Protein AF-A0A2S4YW89-F1 (afdb_monomer)

Nearest PDB structures (foldseek):
  7d3u-assembly1_G  TM=4.443E-01  e=7.627E+00  Dietzia sp. DQ12-45-1b

Solvent-accessible surface area (backbone atoms only — not comparable to full-atom values): 6256 Å² total; per-residue (Å²): 121,67,68,62,35,44,53,51,16,52,52,34,39,51,51,16,52,49,30,42,54,46,27,53,56,68,38,56,62,54,77,40,83,51,82,28,70,51,37,62,67,58,25,51,52,27,35,52,52,17,51,52,29,40,53,50,17,52,66,44,47,56,81,74,55,73,66,56,57,52,54,48,50,52,53,50,50,52,45,51,52,50,51,60,74,42,51,65,49,55,86,35,68,92,30,61,21,35,26,43,44,98,88,71,46,57,47,64,42,45,86,83,74,76,69,132

pLDDT: mean 88.49, std 9.78, range [52.16, 98.0]

Foldseek 3Di:
DLVVLLVVLVVLLVLLVVLLVVLCVQCVVVVDADKDFPCLVVSLVSLVSSLVSLVVSVVSNPPDDVVSVVSSVVSVVSSVVSCVLCVLVVVQVVAGMWGQDPVRHIDGDHPPPPDD

Sequence (116 aa):
MSAVRSCLAVVVFACAGLAVGFAFLVTAGMDSPGWQDNTAPMAVALSVVAALLSAGGLALAGRPYGGWWVVVAALGALIALRMWTLAPALHCWSYDSVGRNDDGSYSCGNRYDGDP

Radius of gyration: 17.56 Å; Cα contacts (8 Å, |Δi|>4): 142; chains: 1; bounding box: 37×24×52 Å

Mean predicted aligned error: 5.77 Å

Secondary structure (DSSP, 8-state):
-HHHHHHHHHHHHHHHHHHHHHHHHTTGGGGSSEEEE--HHHHHHHHHHHHHHHHHHHHHH-S--HHHHHHHHHHHHHHHHHHHHHGGGGGGTT-SEEEE-TTS-EEEE-TTS---

Structure (mmCIF, N/CA/C/O backbone):
data_AF-A0A2S4YW89-F1
#
_entry.id   AF-A0A2S4YW89-F1
#
loop_
_atom_site.group_PDB
_atom_site.id
_atom_site.type_symbol
_atom_site.label_atom_id
_atom_site.label_alt_id
_atom_site.label_comp_id
_atom_site.label_asym_id
_atom_site.label_entity_id
_atom_site.label_seq_id
_atom_site.pdbx_PDB_ins_code
_atom_site.Cartn_x
_atom_site.Cartn_y
_atom_site.Cartn_z
_atom_site.occupancy
_atom_site.B_iso_or_equiv
_atom_site.auth_seq_id
_atom_site.auth_comp_id
_atom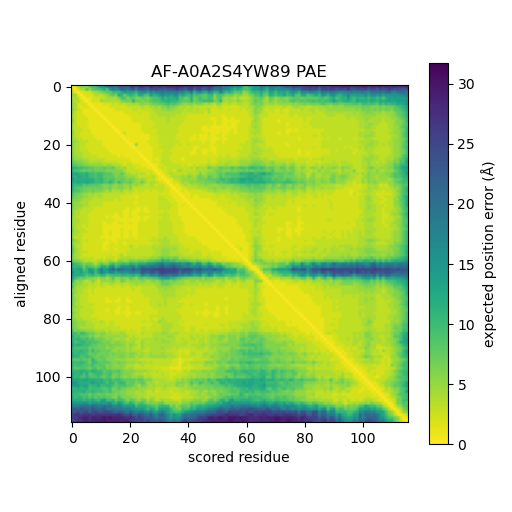_site.auth_asym_id
_atom_site.auth_atom_id
_atom_site.pdbx_PDB_model_num
ATOM 1 N N . MET A 1 1 ? -19.604 -8.946 25.828 1.00 59.38 1 MET A N 1
ATOM 2 C CA . MET A 1 1 ? -19.533 -9.004 24.345 1.00 59.38 1 MET A CA 1
ATOM 3 C C . MET A 1 1 ? -18.653 -7.915 23.718 1.00 59.38 1 MET A C 1
ATOM 5 O O . MET A 1 1 ? -18.156 -8.127 22.621 1.00 59.38 1 MET A O 1
ATOM 9 N N . SER A 1 2 ? -18.392 -6.790 24.392 1.00 67.88 2 SER A N 1
ATOM 10 C CA . SER A 1 2 ? -17.611 -5.671 23.832 1.00 67.88 2 SER A CA 1
ATOM 11 C C . SER A 1 2 ? -16.108 -5.958 23.672 1.00 67.88 2 SER A C 1
ATOM 13 O O . SER A 1 2 ? -15.527 -5.586 22.662 1.00 67.88 2 SER A O 1
ATOM 15 N N . ALA A 1 3 ? -15.486 -6.679 24.614 1.00 75.44 3 ALA A N 1
ATOM 16 C CA . ALA A 1 3 ? -14.041 -6.945 24.589 1.00 75.44 3 ALA A CA 1
ATOM 17 C C . ALA A 1 3 ? -13.590 -7.821 23.401 1.00 75.44 3 ALA A C 1
ATOM 19 O O . ALA A 1 3 ? -12.559 -7.550 22.794 1.00 75.44 3 ALA A O 1
ATOM 20 N N . VAL A 1 4 ? -14.386 -8.830 23.026 1.00 84.38 4 VAL A N 1
ATOM 21 C CA . VAL A 1 4 ? -14.076 -9.740 21.907 1.00 84.38 4 VAL A CA 1
ATOM 22 C C . VAL A 1 4 ? -14.101 -9.000 20.567 1.00 84.38 4 VAL A C 1
ATOM 24 O O . VAL A 1 4 ? -13.204 -9.186 19.752 1.00 84.38 4 VAL A O 1
ATOM 27 N N . ARG A 1 5 ? -15.082 -8.110 20.356 1.00 83.31 5 ARG A N 1
ATOM 28 C CA . ARG A 1 5 ? -15.172 -7.286 19.136 1.00 83.31 5 ARG A CA 1
ATOM 29 C C . ARG A 1 5 ? -13.995 -6.322 19.011 1.00 83.31 5 ARG A C 1
ATOM 31 O O . ARG A 1 5 ? -13.431 -6.206 17.930 1.00 83.31 5 ARG A O 1
ATOM 38 N N . SER A 1 6 ? -13.591 -5.691 20.113 1.00 81.81 6 SER A N 1
ATOM 39 C CA . SER A 1 6 ? -12.423 -4.805 20.124 1.00 81.81 6 SER A CA 1
ATOM 40 C C . SER A 1 6 ? -11.117 -5.562 19.877 1.00 81.81 6 SER A C 1
ATOM 42 O O . SER A 1 6 ? -10.279 -5.089 19.118 1.00 81.81 6 SER A O 1
ATOM 44 N N . CYS A 1 7 ? -10.949 -6.750 20.464 1.00 88.94 7 CYS A N 1
ATOM 45 C CA . CYS A 1 7 ? -9.777 -7.591 20.218 1.00 88.94 7 CYS A CA 1
ATOM 46 C C . CYS A 1 7 ? -9.710 -8.043 18.750 1.00 88.94 7 CYS A C 1
ATOM 48 O O . CYS A 1 7 ? -8.664 -7.929 18.114 1.00 88.94 7 CYS A O 1
ATOM 50 N N . LEU A 1 8 ? -10.846 -8.453 18.177 1.00 92.06 8 LEU A N 1
ATOM 51 C CA . LEU A 1 8 ? -10.933 -8.803 16.761 1.00 92.06 8 LEU A CA 1
ATOM 52 C C . LEU A 1 8 ? -10.600 -7.608 15.855 1.00 92.06 8 LEU A C 1
ATOM 54 O O . LEU A 1 8 ? -9.873 -7.774 14.881 1.00 92.06 8 LEU A O 1
ATOM 58 N N . ALA A 1 9 ? -11.070 -6.401 16.188 1.00 90.12 9 ALA A N 1
ATOM 59 C CA . ALA A 1 9 ? -10.738 -5.193 15.433 1.00 90.12 9 ALA A CA 1
ATOM 60 C C . ALA A 1 9 ? -9.222 -4.926 15.408 1.00 90.12 9 ALA A C 1
ATOM 62 O O . ALA A 1 9 ? -8.685 -4.625 14.345 1.00 90.12 9 ALA A O 1
ATOM 63 N N . VAL A 1 10 ? -8.518 -5.104 16.536 1.00 92.12 10 VAL A N 1
ATOM 64 C CA . VAL A 1 10 ? -7.046 -4.986 16.593 1.00 92.12 10 VAL A CA 1
ATOM 65 C C . VAL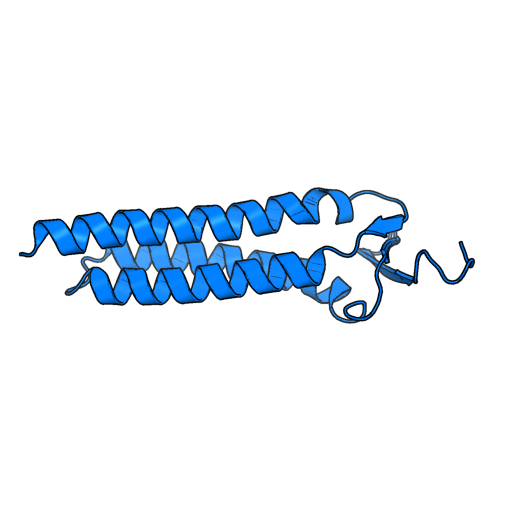 A 1 10 ? -6.380 -5.967 15.631 1.00 92.12 10 VAL A C 1
ATOM 67 O O . VAL A 1 10 ? -5.510 -5.563 14.863 1.00 92.12 10 VAL A O 1
ATOM 70 N N . VAL A 1 11 ? -6.801 -7.235 15.640 1.00 95.62 11 VAL A N 1
ATOM 71 C CA . VAL A 1 11 ? -6.249 -8.261 14.739 1.00 95.62 11 VAL A CA 1
ATOM 72 C C . VAL A 1 11 ? -6.485 -7.880 13.277 1.00 95.62 11 VAL A C 1
ATOM 74 O O . VAL A 1 11 ? -5.561 -7.938 12.472 1.00 95.62 11 VAL A O 1
ATOM 77 N N . VAL A 1 12 ? -7.690 -7.418 12.937 1.00 95.75 12 VAL A N 1
ATOM 78 C CA . VAL A 1 12 ? -8.031 -7.005 11.568 1.00 95.75 12 VAL A CA 1
ATOM 79 C C . VAL A 1 12 ? -7.197 -5.801 11.114 1.00 95.75 12 VAL A C 1
ATOM 81 O O . VAL A 1 12 ? -6.676 -5.813 9.999 1.00 95.75 12 VAL A O 1
ATOM 84 N N . PHE A 1 13 ? -7.000 -4.794 11.970 1.00 94.94 13 PHE A N 1
ATOM 85 C CA . PHE A 1 13 ? -6.125 -3.659 11.655 1.00 94.94 13 PHE A CA 1
ATOM 86 C C . PHE A 1 13 ? -4.653 -4.064 11.536 1.00 94.94 13 PHE A C 1
ATOM 88 O O . PHE A 1 13 ? -3.957 -3.556 10.657 1.00 94.94 13 PHE A O 1
ATOM 95 N N . ALA A 1 14 ? -4.177 -5.000 12.361 1.00 96.50 14 ALA A N 1
ATOM 96 C CA . ALA A 1 14 ? -2.830 -5.547 12.227 1.00 96.50 14 ALA A CA 1
ATOM 97 C C . ALA A 1 14 ? -2.655 -6.266 10.879 1.00 96.50 14 ALA A C 1
ATOM 99 O O . ALA A 1 14 ? -1.674 -6.023 10.180 1.00 96.50 14 ALA A O 1
ATOM 100 N N . CYS A 1 15 ? -3.635 -7.075 10.460 1.00 97.50 15 CYS A N 1
ATOM 101 C CA . CYS A 1 15 ? -3.641 -7.698 9.135 1.00 97.50 15 CYS A CA 1
ATOM 102 C C . CYS A 1 15 ? -3.662 -6.658 8.004 1.00 97.50 15 CYS A C 1
ATOM 104 O O . CYS A 1 15 ? -2.951 -6.834 7.017 1.00 97.50 15 CYS A O 1
ATOM 106 N N . ALA A 1 16 ? -4.421 -5.565 8.149 1.00 96.94 16 ALA A N 1
ATOM 107 C CA . ALA A 1 16 ? -4.417 -4.468 7.180 1.00 96.94 16 ALA A CA 1
ATOM 108 C C . ALA A 1 16 ? -3.026 -3.825 7.065 1.00 96.94 16 ALA A C 1
ATOM 110 O O . ALA A 1 16 ? -2.519 -3.651 5.959 1.00 96.94 16 ALA A O 1
ATOM 111 N N . GLY A 1 17 ? -2.379 -3.536 8.199 1.00 97.12 17 GLY A N 1
ATOM 112 C CA . GLY A 1 17 ? -1.016 -3.002 8.232 1.00 97.12 17 GLY A CA 1
ATOM 113 C C . GLY A 1 17 ? 0.005 -3.940 7.588 1.00 97.12 17 GLY A C 1
ATOM 114 O O . GLY A 1 17 ? 0.828 -3.489 6.794 1.00 97.12 17 GLY A O 1
ATOM 115 N N . LEU A 1 18 ? -0.087 -5.246 7.861 1.00 98.00 18 LEU A N 1
ATOM 116 C CA . LEU A 1 18 ? 0.761 -6.256 7.222 1.00 98.00 18 LEU A CA 1
ATOM 117 C C . LEU A 1 18 ? 0.539 -6.319 5.707 1.00 98.00 18 LEU A C 1
ATOM 119 O O . LEU A 1 18 ? 1.514 -6.386 4.966 1.00 98.00 18 LEU A O 1
ATOM 123 N N . ALA A 1 19 ? -0.710 -6.252 5.239 1.00 97.50 19 ALA A N 1
ATOM 124 C CA . ALA A 1 19 ? -1.019 -6.254 3.811 1.00 97.50 19 ALA A CA 1
ATOM 125 C C . ALA A 1 19 ? -0.416 -5.035 3.092 1.00 97.50 19 ALA A C 1
ATOM 127 O O . ALA A 1 19 ? 0.227 -5.200 2.056 1.00 97.50 19 ALA A O 1
ATOM 128 N N . VAL A 1 20 ? -0.540 -3.829 3.665 1.00 96.75 20 VAL A N 1
ATOM 129 C CA . VAL A 1 20 ? 0.109 -2.626 3.109 1.00 96.75 20 VAL A CA 1
ATOM 130 C C . VAL A 1 20 ? 1.629 -2.752 3.155 1.00 96.75 20 VAL A C 1
ATOM 132 O O . VAL A 1 20 ? 2.287 -2.499 2.152 1.00 96.75 20 VAL A O 1
ATOM 135 N N . GLY A 1 21 ? 2.203 -3.182 4.282 1.00 96.62 21 GLY A N 1
ATOM 136 C CA . GLY A 1 21 ? 3.650 -3.375 4.409 1.00 96.62 21 GLY A CA 1
ATOM 137 C C . GLY A 1 21 ? 4.198 -4.371 3.385 1.00 96.62 21 GLY A C 1
ATOM 138 O O . GLY A 1 21 ? 5.223 -4.117 2.753 1.00 96.62 21 GLY A O 1
ATOM 139 N N . PHE A 1 22 ? 3.473 -5.464 3.145 1.00 96.38 22 PHE A N 1
ATOM 140 C CA . PHE A 1 22 ? 3.828 -6.438 2.119 1.00 96.38 22 PHE A CA 1
ATOM 141 C C . PHE A 1 22 ? 3.701 -5.854 0.705 1.00 96.38 22 PHE A C 1
ATOM 143 O O . PHE A 1 22 ? 4.551 -6.137 -0.131 1.00 96.38 22 PHE A O 1
ATOM 150 N N . ALA A 1 23 ? 2.723 -4.973 0.451 1.00 95.75 23 ALA A N 1
ATOM 151 C CA . ALA A 1 23 ? 2.598 -4.260 -0.824 1.00 95.75 23 ALA A CA 1
ATOM 152 C C . ALA A 1 23 ? 3.814 -3.374 -1.139 1.00 95.75 23 ALA A C 1
ATOM 154 O O . ALA A 1 23 ? 4.159 -3.239 -2.308 1.00 95.75 23 ALA A O 1
ATOM 155 N N . PHE A 1 24 ? 4.471 -2.796 -0.125 1.00 94.88 24 PHE A N 1
ATOM 156 C CA . PHE A 1 24 ? 5.754 -2.102 -0.298 1.00 94.88 24 PHE A CA 1
ATOM 157 C C . PHE A 1 24 ? 6.905 -3.085 -0.541 1.00 94.88 24 PHE A C 1
ATOM 159 O O . PHE A 1 24 ? 7.739 -2.850 -1.415 1.00 94.88 24 PHE A O 1
ATOM 166 N N . LEU A 1 25 ? 6.940 -4.195 0.204 1.00 95.06 25 LEU A N 1
ATOM 167 C CA . LEU A 1 25 ? 8.006 -5.194 0.114 1.00 95.06 25 LEU A CA 1
ATOM 168 C C . LEU A 1 25 ? 8.084 -5.838 -1.278 1.00 95.06 25 LEU A C 1
ATOM 170 O O . LEU A 1 25 ? 9.163 -5.888 -1.863 1.00 95.06 25 LEU A O 1
ATOM 174 N N . VAL A 1 26 ? 6.954 -6.303 -1.825 1.00 94.00 26 VAL A N 1
ATOM 175 C CA . VAL A 1 26 ? 6.926 -7.019 -3.119 1.00 94.00 26 VAL A CA 1
ATOM 176 C C . VAL A 1 26 ? 7.363 -6.146 -4.292 1.00 94.00 26 VAL A C 1
ATOM 178 O O . VAL A 1 26 ? 7.778 -6.654 -5.328 1.00 94.00 26 VAL A O 1
ATOM 181 N N . THR A 1 27 ? 7.301 -4.831 -4.126 1.00 91.94 27 THR A N 1
ATOM 182 C CA . THR A 1 27 ? 7.688 -3.848 -5.138 1.00 91.94 27 THR A CA 1
ATOM 183 C C . THR A 1 27 ? 9.050 -3.213 -4.898 1.00 91.94 27 THR A C 1
ATOM 185 O O . THR A 1 27 ? 9.486 -2.422 -5.725 1.00 91.94 27 THR A O 1
ATOM 188 N N . ALA A 1 28 ? 9.740 -3.539 -3.801 1.00 90.50 28 ALA A N 1
ATOM 189 C CA . ALA A 1 28 ? 11.047 -2.953 -3.496 1.00 90.50 28 ALA A CA 1
ATOM 190 C C . ALA A 1 28 ? 12.088 -3.241 -4.597 1.00 90.50 28 ALA A C 1
ATOM 192 O O . ALA A 1 28 ? 12.990 -2.441 -4.824 1.00 90.50 28 ALA A O 1
ATOM 193 N N . GLY A 1 29 ? 11.937 -4.362 -5.314 1.00 85.50 29 GLY A N 1
ATOM 194 C CA . GLY A 1 29 ? 12.765 -4.691 -6.475 1.00 85.50 29 GLY A CA 1
ATOM 195 C C . GLY A 1 29 ? 12.533 -3.764 -7.673 1.00 85.50 29 GLY A C 1
ATOM 196 O O . GLY A 1 29 ? 13.491 -3.427 -8.360 1.00 85.50 29 GLY A O 1
ATOM 197 N N . MET A 1 30 ? 11.302 -3.280 -7.880 1.00 87.81 30 MET A N 1
ATOM 198 C CA . MET A 1 30 ? 10.940 -2.419 -9.018 1.00 87.81 30 MET A CA 1
ATOM 199 C C . MET A 1 30 ? 11.596 -1.033 -8.962 1.00 87.81 30 MET A C 1
ATOM 201 O O . MET A 1 30 ? 11.665 -0.343 -9.975 1.00 87.81 30 MET A O 1
ATOM 205 N N . ASP A 1 31 ? 12.064 -0.610 -7.785 1.00 82.62 31 ASP A N 1
ATOM 206 C CA . ASP A 1 31 ? 12.732 0.679 -7.620 1.00 82.62 31 ASP A CA 1
ATOM 207 C C . ASP A 1 31 ? 14.201 0.659 -8.078 1.00 82.62 31 ASP A C 1
ATOM 209 O O . ASP A 1 31 ? 14.798 1.728 -8.221 1.00 82.62 31 ASP A O 1
ATOM 213 N N . SER A 1 32 ? 14.772 -0.528 -8.308 1.00 84.06 32 SER A N 1
ATOM 214 C CA . SER A 1 32 ? 16.163 -0.714 -8.728 1.00 84.06 32 SER A CA 1
ATOM 215 C C . SER A 1 32 ? 16.333 -0.636 -10.255 1.00 84.06 32 SER A C 1
ATOM 217 O O . SER A 1 32 ? 15.405 -0.981 -10.988 1.00 84.06 32 SER A O 1
ATOM 219 N N . PRO A 1 33 ? 17.496 -0.177 -10.759 1.00 82.44 33 PRO A N 1
ATOM 220 C CA . PRO A 1 33 ? 17.756 -0.130 -12.196 1.00 82.44 33 PRO A CA 1
ATOM 221 C C . PRO A 1 33 ? 17.780 -1.534 -12.818 1.00 82.44 33 PRO A C 1
ATOM 223 O O . PRO A 1 33 ? 18.238 -2.498 -12.199 1.00 82.44 33 PRO A O 1
ATOM 226 N N . GLY A 1 34 ? 17.334 -1.622 -14.073 1.00 84.38 34 GLY A N 1
ATOM 227 C CA . GLY A 1 34 ? 17.239 -2.865 -14.843 1.00 84.38 34 GLY A CA 1
ATOM 228 C C . GLY A 1 34 ? 15.813 -3.402 -14.968 1.00 84.38 34 GLY A C 1
ATOM 229 O O . GLY A 1 34 ? 14.868 -2.855 -14.404 1.00 84.38 34 GLY A O 1
ATOM 230 N N . TRP A 1 35 ? 15.665 -4.476 -15.745 1.00 88.06 35 TRP A N 1
ATOM 231 C CA . TRP A 1 35 ? 14.391 -5.170 -15.921 1.00 88.06 35 TRP A CA 1
ATOM 232 C C . TRP A 1 35 ? 14.060 -6.028 -14.704 1.00 88.06 35 TRP A C 1
ATOM 234 O O . TRP A 1 35 ? 14.848 -6.883 -14.294 1.00 88.06 35 TRP A O 1
ATOM 244 N N . GLN A 1 36 ? 12.873 -5.809 -14.154 1.00 90.62 36 GLN A N 1
ATOM 245 C CA . GLN A 1 36 ? 12.351 -6.483 -12.973 1.00 90.62 36 GLN A CA 1
ATOM 246 C C . GLN A 1 36 ? 10.977 -7.074 -13.271 1.00 90.62 36 GLN A C 1
ATOM 248 O O . GLN A 1 36 ? 10.294 -6.651 -14.206 1.00 90.62 36 GLN A O 1
ATOM 253 N N . ASP A 1 37 ? 10.559 -8.039 -12.459 1.00 91.19 37 ASP A N 1
ATOM 254 C CA . ASP A 1 37 ? 9.215 -8.601 -12.560 1.00 91.19 37 ASP A CA 1
ATOM 255 C C . ASP A 1 37 ? 8.171 -7.542 -12.182 1.00 91.19 37 ASP A C 1
ATOM 257 O O . ASP A 1 37 ? 8.331 -6.781 -11.218 1.00 91.19 37 ASP A O 1
ATOM 261 N N . ASN A 1 38 ? 7.078 -7.491 -12.939 1.00 92.19 38 ASN A N 1
ATOM 262 C CA . ASN A 1 38 ? 6.006 -6.542 -12.693 1.00 92.19 38 ASN A CA 1
ATOM 263 C C . ASN A 1 38 ? 5.128 -6.992 -11.518 1.00 92.19 38 ASN A C 1
ATOM 265 O O . ASN A 1 38 ? 4.112 -7.669 -11.679 1.00 92.19 38 ASN A O 1
ATOM 269 N N . THR A 1 39 ? 5.493 -6.570 -10.311 1.00 93.56 39 THR A N 1
ATOM 270 C CA . THR A 1 39 ? 4.714 -6.846 -9.096 1.00 93.56 39 THR A CA 1
ATOM 271 C C . THR A 1 39 ? 3.699 -5.747 -8.763 1.00 93.56 39 THR A C 1
ATOM 273 O O . THR A 1 39 ? 3.018 -5.829 -7.734 1.00 93.56 39 THR A O 1
ATOM 276 N N . ALA A 1 40 ? 3.517 -4.741 -9.633 1.00 92.62 40 ALA A N 1
ATOM 277 C CA . ALA A 1 40 ? 2.537 -3.673 -9.421 1.00 92.62 40 ALA A CA 1
ATOM 278 C C . ALA A 1 40 ? 1.095 -4.198 -9.260 1.00 92.62 40 ALA A C 1
ATOM 280 O O . ALA A 1 40 ? 0.438 -3.779 -8.300 1.00 92.62 40 ALA A O 1
ATOM 281 N N . PRO A 1 41 ? 0.596 -5.149 -10.083 1.00 93.25 41 PRO A N 1
ATOM 282 C CA . PRO A 1 41 ? -0.746 -5.705 -9.901 1.00 93.25 41 PRO A CA 1
ATOM 283 C C . PRO A 1 41 ? -0.936 -6.367 -8.533 1.00 93.25 41 PRO A C 1
ATOM 285 O O . PRO A 1 41 ? -1.970 -6.193 -7.883 1.00 93.25 41 PRO A O 1
ATOM 288 N N . MET A 1 42 ? 0.092 -7.074 -8.054 1.00 94.38 42 MET A N 1
ATOM 289 C CA . MET A 1 42 ? 0.082 -7.716 -6.740 1.00 94.38 42 MET A CA 1
ATOM 290 C C . MET A 1 42 ? 0.006 -6.677 -5.612 1.00 94.38 42 MET A C 1
ATOM 292 O O . MET A 1 42 ? -0.803 -6.820 -4.694 1.00 94.38 42 MET A O 1
ATOM 296 N N . ALA A 1 43 ? 0.791 -5.600 -5.692 1.00 95.19 43 ALA A N 1
ATOM 297 C CA . ALA A 1 43 ? 0.753 -4.515 -4.712 1.00 95.19 43 ALA A CA 1
ATOM 298 C C . ALA A 1 43 ? -0.583 -3.752 -4.708 1.00 95.19 43 ALA A C 1
ATOM 300 O O . ALA A 1 43 ? -1.068 -3.368 -3.637 1.00 95.19 43 ALA A O 1
ATOM 301 N N . VAL A 1 44 ? -1.221 -3.576 -5.870 1.00 94.88 44 VAL A N 1
ATOM 302 C CA . VAL A 1 44 ? -2.577 -3.010 -5.956 1.00 94.88 44 VAL A CA 1
ATOM 303 C C . VAL A 1 44 ? -3.594 -3.939 -5.293 1.00 94.88 44 VAL A C 1
ATOM 305 O O . VAL A 1 44 ? -4.388 -3.478 -4.472 1.00 94.88 44 VAL A O 1
ATOM 308 N N . ALA A 1 45 ? -3.536 -5.248 -5.553 1.00 96.00 45 ALA A N 1
ATOM 309 C CA . ALA A 1 45 ? -4.420 -6.217 -4.903 1.00 96.00 45 ALA A CA 1
ATOM 310 C C . ALA A 1 45 ? -4.264 -6.206 -3.370 1.00 96.00 45 ALA A C 1
ATOM 312 O O . ALA A 1 45 ? -5.259 -6.155 -2.644 1.00 96.00 45 ALA A O 1
ATOM 313 N N . LEU A 1 46 ? -3.027 -6.169 -2.865 1.00 97.38 46 LEU A N 1
ATOM 314 C CA . LEU A 1 46 ? -2.739 -6.065 -1.428 1.00 97.38 46 LEU A CA 1
ATOM 315 C C . LEU A 1 46 ? -3.267 -4.757 -0.820 1.00 97.38 46 LEU A C 1
ATOM 317 O O . LEU A 1 46 ? -3.803 -4.764 0.288 1.00 97.38 46 LEU A O 1
ATOM 321 N N . SER A 1 47 ? -3.176 -3.652 -1.562 1.00 96.25 47 SER A N 1
ATOM 322 C CA . SER A 1 47 ? -3.714 -2.350 -1.150 1.00 96.25 47 SER A CA 1
ATOM 323 C C . SER A 1 47 ? -5.244 -2.369 -1.044 1.00 96.25 47 SER A C 1
ATOM 325 O O . SER A 1 47 ? -5.804 -1.845 -0.079 1.00 96.25 47 SER A O 1
ATOM 327 N N . VAL A 1 48 ? -5.931 -3.031 -1.983 1.00 97.50 48 VAL A N 1
ATOM 328 C CA . VAL A 1 48 ? -7.389 -3.239 -1.927 1.00 97.50 48 VAL A CA 1
ATOM 329 C C . VAL A 1 48 ? -7.770 -4.104 -0.725 1.00 97.50 48 VAL A C 1
ATOM 331 O O . VAL A 1 48 ? -8.678 -3.742 0.025 1.00 97.50 48 VAL A O 1
ATOM 334 N N . VAL A 1 49 ? -7.053 -5.207 -0.485 1.00 97.69 49 VAL A N 1
ATOM 335 C CA . VAL A 1 49 ? -7.269 -6.061 0.695 1.00 97.69 49 VAL A CA 1
ATOM 336 C C . VAL A 1 49 ? -7.097 -5.257 1.984 1.00 97.69 49 VAL A C 1
ATOM 338 O O . VAL A 1 49 ? -7.953 -5.321 2.865 1.00 97.69 49 VAL A O 1
ATOM 341 N N . ALA A 1 50 ? -6.046 -4.444 2.086 1.00 97.50 50 ALA A N 1
ATOM 342 C CA . ALA A 1 50 ? -5.825 -3.585 3.242 1.00 97.50 50 ALA A CA 1
ATOM 343 C C . ALA A 1 50 ? -6.944 -2.554 3.452 1.00 97.50 50 ALA A C 1
ATOM 345 O O . ALA A 1 50 ? -7.359 -2.328 4.593 1.00 97.50 50 ALA A O 1
ATOM 346 N N . ALA A 1 51 ? -7.460 -1.948 2.379 1.00 97.00 51 ALA A N 1
ATOM 347 C CA . ALA A 1 51 ? -8.582 -1.014 2.455 1.00 97.00 51 ALA A CA 1
ATOM 348 C C . ALA A 1 51 ? -9.855 -1.705 2.977 1.00 97.00 51 ALA A C 1
ATOM 350 O O . ALA A 1 51 ? -10.513 -1.191 3.886 1.00 97.00 51 ALA A O 1
ATOM 351 N N . LEU A 1 52 ? -10.162 -2.902 2.466 1.00 97.75 52 LEU A N 1
ATOM 352 C CA . LEU A 1 52 ? -11.304 -3.705 2.914 1.00 97.75 52 LEU A CA 1
ATOM 353 C C . LEU A 1 52 ? -11.160 -4.139 4.378 1.00 97.75 52 LEU A C 1
ATOM 355 O O . LEU A 1 52 ? -12.114 -4.022 5.149 1.00 97.75 52 LEU A O 1
ATOM 359 N N . LEU A 1 53 ? -9.967 -4.579 4.789 1.00 96.94 53 LEU A N 1
ATOM 360 C CA . LEU A 1 53 ? -9.677 -4.910 6.186 1.00 96.94 53 LEU A CA 1
ATOM 361 C C . LEU A 1 53 ? -9.808 -3.677 7.087 1.00 96.94 53 LEU A C 1
ATOM 363 O O . LEU A 1 53 ? -10.398 -3.774 8.157 1.00 96.94 53 LEU A O 1
ATOM 367 N N . SER A 1 54 ? -9.347 -2.505 6.648 1.00 94.25 54 SER A N 1
ATOM 368 C CA . SER A 1 54 ? -9.489 -1.254 7.408 1.00 94.25 54 SER A CA 1
ATOM 369 C C . SER A 1 54 ? -10.960 -0.883 7.626 1.00 94.25 54 SER A C 1
ATOM 371 O O . SER A 1 54 ? -11.354 -0.538 8.743 1.00 94.25 54 SER A O 1
ATOM 373 N N . ALA A 1 55 ? -11.793 -1.016 6.588 1.00 93.56 55 ALA A N 1
ATOM 374 C CA . ALA A 1 55 ? -13.236 -0.804 6.688 1.00 93.56 55 ALA A CA 1
ATOM 375 C C . ALA A 1 55 ? -13.909 -1.837 7.613 1.00 93.56 55 ALA A C 1
ATOM 377 O O . ALA A 1 55 ? -14.719 -1.472 8.470 1.00 93.56 55 ALA A O 1
ATOM 378 N N . GLY A 1 56 ? -13.533 -3.115 7.496 1.00 92.44 56 GLY A N 1
ATOM 379 C CA . GLY A 1 56 ? -14.019 -4.190 8.363 1.00 92.44 56 GLY A CA 1
ATOM 380 C C . GLY A 1 56 ? -13.625 -3.996 9.831 1.00 92.44 56 GLY A C 1
ATOM 381 O O . GLY A 1 56 ? -14.462 -4.143 10.722 1.00 92.44 56 GLY A O 1
ATOM 382 N N . GLY A 1 57 ? -12.380 -3.594 10.095 1.00 91.31 57 GLY A N 1
ATOM 383 C CA . GLY A 1 57 ? -11.875 -3.281 11.433 1.00 91.31 57 GLY A CA 1
ATOM 384 C C . GLY A 1 57 ? -12.641 -2.127 12.077 1.00 91.31 57 GLY A C 1
ATOM 385 O O . GLY A 1 57 ? -13.046 -2.227 13.237 1.00 91.31 57 GLY A O 1
ATOM 386 N N . LEU A 1 58 ? -12.935 -1.075 11.306 1.00 90.56 58 LEU A N 1
ATOM 387 C CA . LEU A 1 58 ? -13.738 0.056 11.771 1.00 90.56 58 LEU A CA 1
ATOM 388 C C . LEU A 1 58 ? -15.183 -0.362 12.101 1.00 90.56 58 LEU A C 1
ATOM 390 O O . LEU A 1 58 ? -15.707 0.020 13.148 1.00 90.56 58 LEU A O 1
ATOM 394 N N . ALA A 1 59 ? -15.808 -1.197 11.264 1.00 90.44 59 ALA A N 1
ATOM 395 C CA . ALA A 1 59 ? -17.148 -1.734 11.518 1.00 90.44 59 ALA A CA 1
ATOM 396 C C . ALA A 1 59 ? -17.202 -2.630 12.776 1.00 90.44 59 ALA A C 1
ATOM 398 O O . ALA A 1 59 ? -18.189 -2.629 13.524 1.00 90.44 59 ALA A O 1
ATOM 399 N N . LEU A 1 60 ? -16.128 -3.379 13.049 1.00 89.19 60 LEU A N 1
ATOM 400 C CA . LEU A 1 60 ? -16.004 -4.225 14.239 1.00 89.19 60 LEU A CA 1
ATOM 401 C C . LEU A 1 60 ? -15.782 -3.420 15.523 1.00 89.19 60 LEU A C 1
ATOM 403 O O . LEU A 1 60 ? -16.350 -3.785 16.559 1.00 89.19 60 LEU A O 1
ATOM 407 N N . ALA A 1 61 ? -15.019 -2.326 15.441 1.00 85.19 61 ALA A N 1
ATOM 408 C CA . ALA A 1 61 ? -14.662 -1.465 16.568 1.00 85.19 61 ALA A CA 1
ATOM 409 C C . ALA A 1 61 ? -15.870 -0.774 17.239 1.00 85.19 61 ALA A C 1
ATOM 411 O O . ALA A 1 61 ? -15.779 -0.361 18.396 1.00 85.19 61 ALA A O 1
ATOM 412 N N . GLY A 1 62 ? -17.025 -0.694 16.567 1.00 77.44 62 GLY A N 1
ATOM 413 C CA . GLY A 1 62 ? -18.253 -0.140 17.143 1.00 77.44 62 GLY A CA 1
ATOM 414 C C . GLY A 1 62 ? -18.220 1.388 17.215 1.00 77.44 62 GLY A C 1
ATOM 415 O O .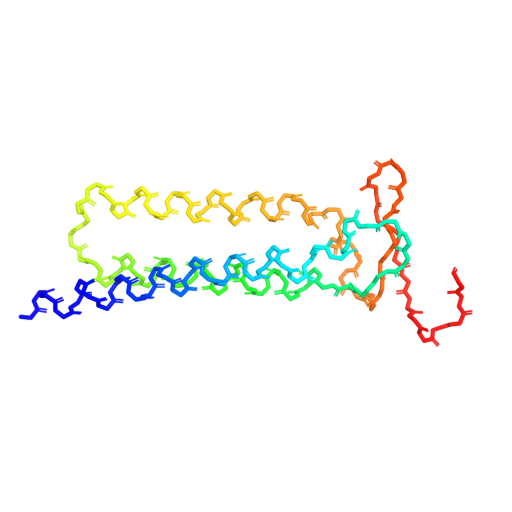 GLY A 1 62 ? -17.957 2.032 16.208 1.00 77.44 62 GLY A O 1
ATOM 416 N N . ARG A 1 63 ? -18.522 1.990 18.380 1.00 74.44 63 ARG A N 1
ATOM 417 C CA . ARG A 1 63 ? -18.430 3.453 18.562 1.00 74.44 63 ARG A CA 1
ATOM 418 C C . ARG A 1 63 ? -16.954 3.862 18.495 1.00 74.44 63 ARG A C 1
ATOM 420 O O . ARG A 1 63 ? -16.208 3.518 19.416 1.00 74.44 63 ARG A O 1
ATOM 427 N N . PRO A 1 64 ? -16.515 4.585 17.453 1.00 62.34 64 PRO A N 1
ATOM 428 C CA . PRO A 1 64 ? -15.111 4.909 17.318 1.00 62.34 64 PRO A CA 1
ATOM 429 C C . PRO A 1 64 ? -14.737 5.955 18.372 1.00 62.34 64 PRO A C 1
ATOM 431 O O . PRO A 1 64 ? -15.145 7.111 18.292 1.00 62.34 64 PRO A O 1
ATOM 434 N N . TYR A 1 65 ? -13.941 5.562 19.365 1.00 66.75 65 TYR A N 1
ATOM 435 C CA . TYR A 1 65 ? -13.058 6.518 20.032 1.00 66.75 65 TYR A CA 1
ATOM 436 C C . TYR A 1 65 ? -12.090 7.079 18.977 1.00 66.75 65 TYR A C 1
ATOM 438 O O . TYR A 1 65 ? -11.720 6.361 18.045 1.00 66.75 65 TYR A O 1
ATOM 446 N N . GLY A 1 66 ? -11.671 8.342 19.111 1.00 75.38 66 GLY A N 1
ATOM 447 C CA . GLY A 1 66 ? -10.867 9.047 18.097 1.00 75.38 66 GLY A CA 1
ATOM 448 C C . GLY A 1 66 ? -9.616 8.296 17.610 1.00 75.38 66 GLY A C 1
ATOM 449 O O . GLY A 1 66 ? -9.198 8.491 16.474 1.00 75.38 66 GLY A O 1
ATOM 450 N N . GLY A 1 67 ? -9.070 7.372 18.410 1.00 83.12 67 GLY A N 1
ATOM 451 C CA . GLY A 1 67 ? -7.918 6.544 18.039 1.00 83.12 67 GLY A CA 1
ATOM 452 C C . GLY A 1 67 ? -8.123 5.651 16.806 1.00 83.12 67 GLY A C 1
ATOM 453 O O . GLY A 1 67 ? -7.197 5.513 16.013 1.00 83.12 67 GLY A O 1
ATOM 454 N N . TRP A 1 68 ? -9.319 5.093 16.574 1.00 86.81 68 TRP A N 1
ATOM 455 C CA . TRP A 1 68 ? -9.543 4.233 15.397 1.00 86.81 68 TRP A CA 1
ATOM 456 C C . TRP A 1 68 ? -9.493 5.010 14.083 1.00 86.81 68 TRP A C 1
ATOM 458 O O . TRP A 1 68 ? -8.989 4.503 13.084 1.00 86.81 68 TRP A O 1
ATOM 468 N N . TRP A 1 69 ? -9.948 6.264 14.097 1.00 88.31 69 TRP A N 1
ATOM 469 C CA . TRP A 1 69 ? -9.842 7.145 12.937 1.00 88.31 69 TRP A CA 1
ATOM 470 C C . TRP A 1 69 ? -8.394 7.488 12.603 1.00 88.31 69 TRP A C 1
ATOM 472 O O . TRP A 1 69 ? -8.064 7.570 11.426 1.00 88.31 69 TRP A O 1
ATOM 482 N N . VAL A 1 70 ? -7.519 7.611 13.607 1.00 92.44 70 VAL A N 1
ATOM 483 C CA . VAL A 1 70 ? -6.078 7.803 13.379 1.00 92.44 70 VAL A CA 1
ATOM 484 C C . VAL A 1 70 ? -5.474 6.586 12.677 1.00 92.44 70 VAL A C 1
ATOM 486 O O . VAL A 1 70 ? -4.733 6.753 11.713 1.00 92.44 70 VAL A O 1
ATOM 489 N N . VAL A 1 71 ? -5.827 5.366 13.100 1.00 91.75 71 VAL A N 1
ATOM 490 C CA . VAL A 1 71 ? -5.349 4.128 12.454 1.00 91.75 71 VAL A CA 1
ATOM 491 C C . VAL A 1 71 ? -5.833 4.040 11.006 1.00 91.75 71 VAL A C 1
ATOM 493 O O . VAL A 1 71 ? -5.034 3.792 10.106 1.00 91.75 71 VAL A O 1
ATOM 496 N N . VAL A 1 72 ? -7.123 4.292 10.764 1.00 93.56 72 VAL A N 1
ATOM 497 C CA . VAL A 1 72 ? -7.695 4.292 9.407 1.00 93.56 72 VAL A CA 1
ATOM 498 C C . VAL A 1 72 ? -7.048 5.370 8.536 1.00 93.56 72 VAL A C 1
ATOM 500 O O . VAL A 1 72 ? -6.701 5.089 7.393 1.00 93.56 72 VAL A O 1
ATOM 503 N N . ALA A 1 73 ? -6.841 6.579 9.065 1.00 94.81 73 ALA A N 1
ATOM 504 C CA . ALA A 1 73 ? -6.181 7.660 8.340 1.00 94.81 73 ALA A CA 1
ATOM 505 C C . ALA A 1 73 ? -4.726 7.310 7.995 1.00 94.81 73 ALA A C 1
ATOM 507 O O . ALA A 1 73 ? -4.299 7.543 6.868 1.00 94.81 73 ALA A O 1
ATOM 508 N N . ALA A 1 74 ? -3.984 6.701 8.925 1.00 96.62 74 ALA A N 1
ATOM 509 C CA . ALA A 1 74 ? -2.614 6.259 8.686 1.00 96.62 74 ALA A CA 1
ATOM 510 C C . ALA A 1 74 ? -2.544 5.169 7.604 1.00 96.62 74 ALA A C 1
ATOM 512 O O . ALA A 1 74 ? -1.759 5.287 6.664 1.00 96.62 74 ALA A O 1
ATOM 513 N N . LEU A 1 75 ? -3.396 4.140 7.686 1.00 96.56 75 LEU A N 1
ATOM 514 C CA . LEU A 1 75 ? -3.468 3.085 6.668 1.00 96.56 75 LEU A CA 1
ATOM 515 C C . LEU A 1 75 ? -3.895 3.645 5.307 1.00 96.56 75 LEU A C 1
ATOM 517 O O . LEU A 1 75 ? -3.280 3.324 4.294 1.00 96.56 75 LEU A O 1
ATOM 521 N N . GLY A 1 76 ? -4.895 4.528 5.286 1.00 97.06 76 GLY A N 1
ATOM 522 C CA . GLY A 1 76 ? -5.342 5.214 4.077 1.00 97.06 76 GLY A CA 1
ATOM 523 C C . GLY A 1 76 ? -4.236 6.051 3.435 1.00 97.06 76 GLY A C 1
ATOM 524 O O . GLY A 1 76 ? -4.053 5.984 2.223 1.00 97.06 76 GLY A O 1
ATOM 525 N N . ALA A 1 77 ? -3.450 6.777 4.235 1.00 97.88 77 ALA A N 1
ATOM 526 C CA . ALA A 1 77 ? -2.308 7.547 3.749 1.00 97.88 77 ALA A CA 1
ATOM 527 C C . ALA A 1 77 ? -1.213 6.647 3.156 1.00 97.88 77 ALA A C 1
ATOM 529 O O . ALA A 1 77 ? -0.688 6.959 2.090 1.00 97.88 77 ALA A O 1
ATOM 530 N N . LEU A 1 78 ? -0.900 5.514 3.795 1.00 97.12 78 LEU A N 1
ATOM 531 C CA . LEU A 1 78 ? 0.078 4.554 3.270 1.00 97.12 78 LEU A CA 1
ATOM 532 C C . LEU A 1 78 ? -0.394 3.905 1.961 1.00 97.12 78 LEU A C 1
ATOM 534 O O . LEU A 1 78 ? 0.394 3.782 1.025 1.00 97.12 78 LEU A O 1
ATOM 538 N N . ILE A 1 79 ? -1.676 3.536 1.872 1.00 97.25 79 ILE A N 1
ATOM 539 C CA . ILE A 1 79 ? -2.287 3.014 0.641 1.00 97.25 79 ILE A CA 1
ATOM 540 C C . ILE A 1 79 ? -2.223 4.069 -0.468 1.00 97.25 79 ILE A C 1
ATOM 542 O O . ILE A 1 79 ? -1.776 3.770 -1.573 1.00 97.25 79 ILE A O 1
ATOM 546 N N . ALA A 1 80 ? -2.621 5.310 -0.179 1.00 96.88 80 ALA A N 1
ATOM 547 C CA . ALA A 1 80 ? -2.591 6.403 -1.148 1.00 96.88 80 ALA A CA 1
ATOM 548 C C . ALA A 1 80 ? -1.165 6.698 -1.632 1.00 96.88 80 ALA A C 1
ATOM 550 O O . ALA A 1 80 ? -0.942 6.821 -2.835 1.00 96.88 80 ALA A O 1
ATOM 551 N N . LEU A 1 81 ? -0.195 6.741 -0.714 1.00 95.69 81 LEU A N 1
ATOM 552 C CA . LEU A 1 81 ? 1.220 6.887 -1.044 1.00 95.69 81 LEU A CA 1
ATOM 553 C C . LEU A 1 81 ? 1.687 5.756 -1.967 1.00 95.69 81 LEU A C 1
ATOM 555 O O . L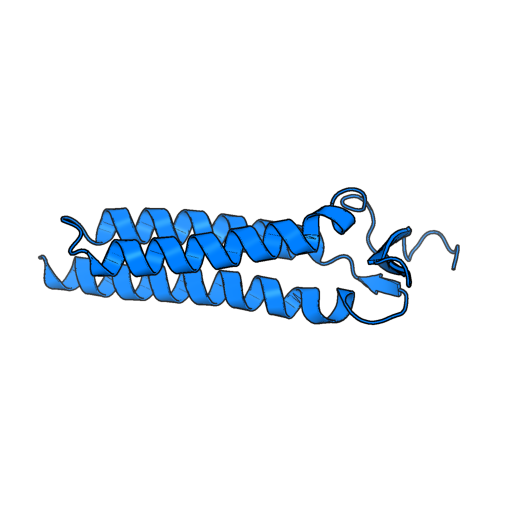EU A 1 81 ? 2.337 6.021 -2.976 1.00 95.69 81 LEU A O 1
ATOM 559 N N . ARG A 1 82 ? 1.318 4.504 -1.669 1.00 93.00 82 ARG A N 1
ATOM 560 C CA . ARG A 1 82 ? 1.697 3.362 -2.508 1.00 93.00 82 ARG A CA 1
ATOM 561 C C . ARG A 1 82 ? 1.101 3.473 -3.909 1.00 93.00 82 ARG A C 1
ATOM 563 O O . ARG A 1 82 ? 1.839 3.354 -4.886 1.00 93.00 82 ARG A O 1
ATOM 570 N N . MET A 1 83 ? -0.194 3.764 -4.014 1.00 92.69 83 MET A N 1
ATOM 571 C CA . MET A 1 83 ? -0.870 3.948 -5.303 1.00 92.69 83 MET A CA 1
ATOM 572 C C . MET A 1 83 ? -0.264 5.102 -6.105 1.00 92.69 83 MET A C 1
ATOM 574 O O . MET A 1 83 ? -0.096 4.970 -7.313 1.00 92.69 83 MET A O 1
ATOM 578 N N . TRP A 1 84 ? 0.132 6.193 -5.445 1.00 92.81 84 TRP A N 1
ATOM 579 C CA . TRP A 1 84 ? 0.824 7.310 -6.089 1.00 92.81 84 TRP A CA 1
ATOM 580 C C . TRP A 1 84 ? 2.165 6.878 -6.686 1.00 92.81 84 TRP A C 1
ATOM 582 O O . TRP A 1 84 ? 2.448 7.169 -7.844 1.00 92.81 84 TRP A O 1
ATOM 592 N N . THR A 1 85 ? 2.984 6.148 -5.923 1.00 89.12 85 THR A N 1
ATOM 593 C CA . THR A 1 85 ? 4.297 5.675 -6.401 1.00 89.12 85 THR A CA 1
ATOM 594 C C . THR A 1 85 ? 4.196 4.628 -7.512 1.00 89.12 85 THR A C 1
ATOM 596 O O . THR A 1 85 ? 5.087 4.544 -8.351 1.00 89.12 85 THR A O 1
ATOM 599 N N . LEU A 1 86 ? 3.107 3.853 -7.539 1.00 89.12 86 LEU A N 1
ATOM 600 C CA . LEU A 1 86 ? 2.842 2.837 -8.559 1.00 89.12 86 LEU A CA 1
ATOM 601 C C . LEU A 1 86 ? 2.111 3.371 -9.787 1.00 89.12 86 LEU A C 1
ATOM 603 O O . LEU A 1 86 ? 2.074 2.673 -10.796 1.00 89.12 86 LEU A O 1
ATOM 607 N N . ALA A 1 87 ? 1.528 4.570 -9.729 1.00 88.88 87 ALA A N 1
ATOM 608 C CA . ALA A 1 87 ? 0.748 5.123 -10.832 1.00 88.88 87 ALA A CA 1
ATOM 609 C C . ALA A 1 87 ? 1.490 5.091 -12.184 1.00 88.88 87 ALA A C 1
ATOM 611 O O . ALA A 1 87 ? 0.877 4.673 -13.168 1.00 88.88 87 ALA A O 1
ATOM 612 N N . PRO A 1 88 ? 2.797 5.415 -12.255 1.00 85.69 88 PRO A N 1
ATOM 613 C CA . PRO A 1 88 ? 3.555 5.338 -13.500 1.00 85.69 88 PRO A CA 1
ATOM 614 C C . PRO A 1 88 ? 3.849 3.915 -13.979 1.00 85.69 88 PRO A C 1
ATOM 616 O O . PRO A 1 88 ? 4.354 3.778 -15.075 1.00 85.69 88 PRO A O 1
ATOM 619 N N . ALA A 1 89 ? 3.605 2.871 -13.183 1.00 87.00 89 ALA A N 1
ATOM 620 C CA . ALA A 1 89 ? 3.752 1.473 -13.598 1.00 87.00 89 ALA A CA 1
ATOM 621 C C . ALA A 1 89 ? 2.409 0.849 -14.025 1.00 87.00 89 ALA A C 1
ATOM 623 O O . ALA A 1 89 ? 2.380 -0.251 -14.576 1.00 87.00 89 ALA A O 1
ATOM 624 N N . LEU A 1 90 ? 1.280 1.535 -13.791 1.00 86.00 90 LEU A N 1
ATOM 625 C CA . LEU A 1 90 ? -0.054 1.013 -14.105 1.00 86.00 90 LEU A CA 1
ATOM 626 C C . LEU A 1 90 ? -0.308 0.882 -15.611 1.00 86.00 90 LEU A C 1
ATOM 628 O O . LEU A 1 90 ? -1.102 0.030 -16.004 1.00 86.00 90 LEU A O 1
ATOM 632 N 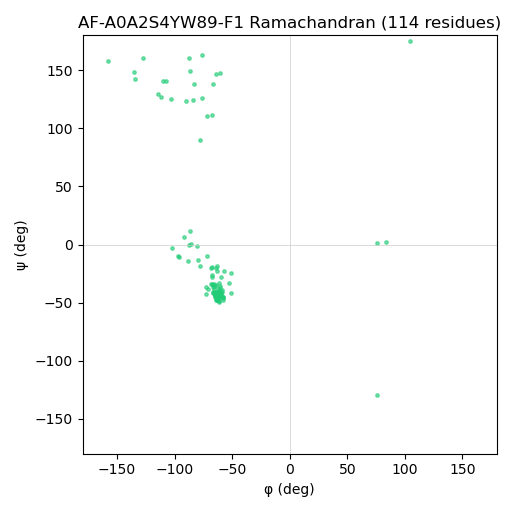N . HIS A 1 91 ? 0.353 1.666 -16.471 1.00 88.62 91 HIS A N 1
ATOM 633 C CA . HIS A 1 91 ? 0.243 1.464 -17.924 1.00 88.62 91 HIS A CA 1
ATOM 634 C C . HIS A 1 91 ? 0.913 0.161 -18.379 1.00 88.62 91 HIS A C 1
ATOM 636 O O . HIS A 1 91 ? 0.543 -0.371 -19.421 1.00 88.62 91 HIS A O 1
ATOM 642 N N . CYS A 1 92 ? 1.829 -0.392 -17.575 1.00 90.12 92 CYS A N 1
ATOM 643 C CA . CYS A 1 92 ? 2.468 -1.683 -17.815 1.00 90.12 92 CYS A CA 1
ATOM 644 C C . CYS A 1 92 ? 1.673 -2.876 -17.262 1.00 90.12 92 CYS A C 1
ATOM 646 O O . CYS A 1 92 ? 2.208 -3.976 -17.207 1.00 90.12 92 CYS A O 1
ATOM 648 N N . TRP A 1 93 ? 0.416 -2.708 -16.834 1.00 90.62 93 TRP A N 1
ATOM 649 C CA . TRP A 1 93 ? -0.345 -3.760 -16.141 1.00 90.62 93 TRP A CA 1
ATOM 650 C C . TRP A 1 93 ? -0.404 -5.107 -16.883 1.00 90.62 93 TRP A C 1
ATOM 652 O O . TRP A 1 93 ? -0.453 -6.151 -16.241 1.00 90.62 93 TRP A O 1
ATOM 662 N N . SER A 1 94 ? -0.415 -5.097 -18.218 1.00 89.94 94 SER A N 1
ATOM 663 C CA . SER A 1 94 ? -0.475 -6.313 -19.040 1.00 89.94 94 SER A CA 1
ATOM 664 C C . SER A 1 94 ? 0.882 -6.961 -19.330 1.00 89.94 94 SER A C 1
ATOM 666 O O . SER A 1 94 ? 0.911 -7.943 -20.063 1.00 89.94 94 SER A O 1
ATOM 668 N N . TYR A 1 95 ? 1.982 -6.402 -18.825 1.00 90.00 95 TYR A N 1
ATOM 669 C CA . TYR A 1 95 ? 3.340 -6.879 -19.082 1.00 90.00 95 TYR A CA 1
ATOM 670 C C . TYR A 1 95 ? 3.920 -7.567 -17.852 1.00 90.00 95 TYR A C 1
ATOM 672 O O . TYR A 1 95 ? 3.748 -7.087 -16.730 1.00 90.00 95 TYR A O 1
ATOM 680 N N . ASP A 1 96 ? 4.658 -8.652 -18.073 1.00 90.38 96 ASP A N 1
ATOM 681 C CA . ASP A 1 96 ? 5.266 -9.434 -16.989 1.00 90.38 96 ASP A CA 1
ATOM 682 C C . ASP A 1 96 ? 6.532 -8.784 -16.414 1.00 90.38 96 ASP A C 1
ATOM 684 O O . ASP A 1 96 ? 6.944 -9.110 -15.299 1.00 90.38 96 ASP A O 1
ATOM 688 N N . SER A 1 97 ? 7.145 -7.847 -17.142 1.00 89.94 97 SER A N 1
ATOM 689 C CA . SER A 1 97 ? 8.355 -7.150 -16.707 1.00 89.94 97 SER A CA 1
ATOM 690 C C . SER A 1 97 ? 8.302 -5.646 -16.943 1.00 89.94 97 SER A C 1
ATOM 692 O O . SER A 1 97 ? 7.682 -5.152 -17.891 1.00 89.94 97 SER A O 1
ATOM 694 N N . VAL A 1 98 ? 8.975 -4.914 -16.058 1.00 90.56 98 VAL A N 1
ATOM 695 C CA . VAL A 1 98 ? 9.129 -3.462 -16.130 1.00 90.56 98 VAL A CA 1
ATOM 696 C C . VAL A 1 98 ? 10.573 -3.054 -15.876 1.00 90.56 98 VAL A C 1
ATOM 698 O O . VAL A 1 98 ? 11.257 -3.639 -15.037 1.00 90.56 98 VAL A O 1
ATOM 701 N N . GLY A 1 99 ? 11.037 -2.041 -16.597 1.00 89.69 99 GLY A N 1
ATOM 702 C CA . GLY A 1 99 ? 12.339 -1.413 -16.395 1.00 89.69 99 GLY A CA 1
ATOM 703 C C . GLY A 1 99 ? 12.155 0.026 -15.941 1.00 89.69 99 GLY A C 1
ATOM 704 O O . GLY A 1 99 ? 11.398 0.772 -16.563 1.00 89.69 99 GLY A O 1
ATOM 705 N N . ARG A 1 100 ? 12.822 0.426 -14.856 1.00 87.31 100 ARG A N 1
ATOM 706 C CA . ARG A 1 100 ? 12.796 1.819 -14.398 1.00 87.31 100 ARG A CA 1
ATOM 707 C C . ARG A 1 100 ? 13.833 2.641 -15.162 1.00 87.31 100 ARG A C 1
ATOM 709 O O . ARG A 1 100 ? 15.015 2.303 -15.143 1.00 87.31 100 ARG A O 1
ATOM 716 N N . ASN A 1 101 ? 13.385 3.719 -15.797 1.00 85.94 101 ASN A N 1
ATOM 717 C CA . ASN A 1 101 ? 14.238 4.668 -16.506 1.00 85.94 101 ASN A CA 1
ATOM 718 C C . ASN A 1 101 ? 14.751 5.766 -15.553 1.00 85.94 101 ASN A C 1
ATOM 720 O O . ASN A 1 101 ? 14.150 6.032 -14.507 1.00 85.94 101 ASN A O 1
ATOM 724 N N . ASP A 1 102 ? 15.834 6.448 -15.935 1.00 85.25 102 ASP A N 1
ATOM 725 C CA . ASP A 1 102 ? 16.460 7.514 -15.131 1.00 85.25 102 ASP A CA 1
ATOM 726 C C . ASP A 1 102 ? 15.549 8.737 -14.911 1.00 85.25 102 ASP A C 1
ATOM 728 O O . ASP A 1 102 ? 15.708 9.477 -13.940 1.00 85.25 102 ASP A O 1
ATOM 732 N N . ASP A 1 103 ? 14.565 8.944 -15.789 1.00 84.50 103 ASP A N 1
ATOM 733 C CA . ASP A 1 103 ? 13.543 9.992 -15.672 1.00 84.50 103 ASP A CA 1
ATOM 734 C C . ASP A 1 103 ? 12.389 9.613 -14.719 1.00 84.50 103 ASP A C 1
ATOM 736 O O . ASP A 1 103 ? 11.476 10.409 -14.488 1.00 84.50 103 ASP A O 1
ATOM 740 N N . GLY A 1 104 ? 12.428 8.406 -14.145 1.00 81.25 104 GLY A N 1
ATOM 741 C CA . GLY A 1 104 ? 11.403 7.866 -13.255 1.00 81.25 104 GLY A CA 1
ATOM 742 C C . GLY A 1 104 ? 10.209 7.229 -13.971 1.00 81.25 104 GLY A C 1
ATOM 743 O O . GLY A 1 104 ? 9.288 6.772 -13.287 1.00 81.25 104 GLY A O 1
ATOM 744 N N . SER A 1 105 ? 10.211 7.177 -15.306 1.00 84.88 105 SER A N 1
ATOM 745 C CA . SER A 1 105 ? 9.219 6.432 -16.086 1.00 84.88 105 SER A CA 1
ATOM 746 C C . SER A 1 105 ? 9.492 4.921 -16.058 1.00 84.88 105 SER A C 1
ATOM 748 O O . SER A 1 105 ? 10.588 4.477 -15.705 1.00 84.88 105 SER A O 1
ATOM 750 N N . TYR A 1 106 ? 8.482 4.124 -16.420 1.00 86.06 106 TYR A N 1
ATOM 751 C CA . TYR A 1 106 ? 8.618 2.674 -16.571 1.00 86.06 106 TYR A CA 1
ATOM 752 C C . TYR A 1 106 ? 8.488 2.266 -18.038 1.00 86.06 106 TYR A C 1
ATOM 754 O O . TYR A 1 106 ? 7.494 2.580 -18.701 1.00 86.06 106 TYR A O 1
ATOM 762 N N . SER A 1 107 ? 9.479 1.521 -18.513 1.00 90.31 107 SER A N 1
ATOM 763 C CA . SER A 1 107 ? 9.432 0.761 -19.761 1.00 90.31 107 SER A CA 1
ATOM 764 C C . SER A 1 107 ? 8.748 -0.582 -19.499 1.00 90.31 107 SER A C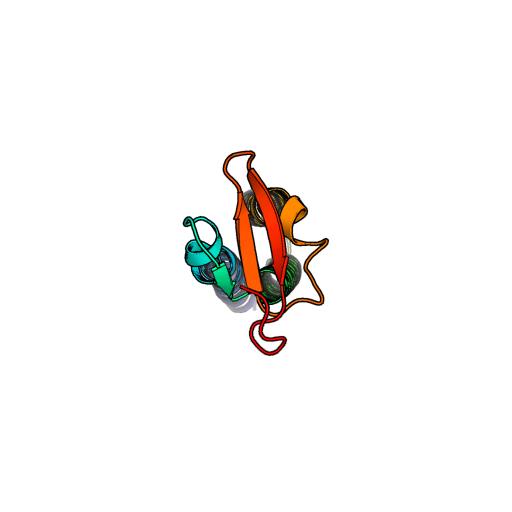 1
ATOM 766 O O . SER A 1 107 ? 9.007 -1.207 -18.471 1.00 90.31 107 SER A O 1
ATOM 768 N N . CYS A 1 108 ? 7.874 -1.029 -2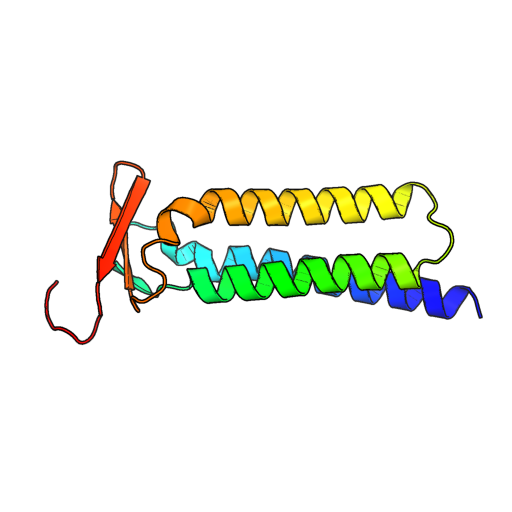0.402 1.00 91.31 108 CYS A N 1
ATOM 769 C CA . CYS A 1 108 ? 7.150 -2.295 -20.269 1.00 91.31 108 CYS A CA 1
ATOM 770 C C . CYS A 1 108 ? 7.655 -3.301 -21.305 1.00 91.31 108 CYS A C 1
ATOM 772 O O . CYS A 1 108 ? 7.882 -2.929 -22.455 1.00 91.31 108 CYS A O 1
ATOM 774 N N . GLY A 1 109 ? 7.785 -4.565 -20.915 1.00 89.19 109 GLY A N 1
ATOM 775 C CA . GLY A 1 109 ? 8.239 -5.627 -21.806 1.00 89.19 109 GLY A CA 1
ATOM 776 C C . GLY A 1 109 ? 7.785 -6.989 -21.306 1.00 89.19 109 GLY A C 1
ATOM 777 O O . GLY A 1 109 ? 7.478 -7.159 -20.123 1.00 89.19 109 GLY A O 1
ATOM 778 N N . ASN A 1 110 ? 7.729 -7.966 -22.203 1.00 86.19 110 ASN A N 1
ATOM 779 C CA . ASN A 1 110 ? 7.455 -9.352 -21.848 1.00 86.19 110 ASN A CA 1
ATOM 780 C C . ASN A 1 110 ? 8.757 -10.139 -21.868 1.00 86.19 110 ASN A C 1
ATOM 782 O O . ASN A 1 110 ? 9.423 -10.234 -22.897 1.00 86.19 110 ASN A O 1
ATOM 786 N N . ARG A 1 111 ? 9.069 -10.795 -20.751 1.00 71.56 111 ARG A N 1
ATOM 787 C CA . ARG A 1 111 ? 10.268 -11.630 -20.605 1.00 71.56 111 ARG A CA 1
ATOM 788 C C . ARG A 1 111 ? 10.363 -12.762 -21.640 1.00 71.56 111 ARG A C 1
ATOM 790 O O . ARG A 1 111 ? 11.451 -13.271 -21.891 1.00 71.56 111 ARG A O 1
ATOM 797 N N . TYR A 1 112 ? 9.231 -13.169 -22.215 1.00 67.62 112 TYR A N 1
ATOM 798 C CA . TYR A 1 112 ? 9.129 -14.290 -23.151 1.00 67.62 112 TYR A CA 1
ATOM 799 C C . TYR A 1 112 ? 9.173 -13.893 -24.629 1.00 67.62 112 TYR A C 1
ATOM 801 O O . TYR A 1 112 ? 9.342 -14.776 -25.467 1.00 67.62 112 TYR A O 1
ATOM 809 N N . ASP A 1 113 ? 9.083 -12.600 -24.953 1.00 65.56 113 ASP A N 1
ATOM 810 C CA . ASP A 1 113 ? 9.022 -12.144 -26.349 1.00 65.56 113 ASP A CA 1
ATOM 811 C C . ASP A 1 113 ? 10.415 -11.923 -26.970 1.00 65.56 113 ASP A C 1
ATOM 813 O O . ASP A 1 113 ? 10.531 -11.636 -28.157 1.00 65.56 113 ASP A O 1
ATOM 817 N N . GLY A 1 114 ? 11.491 -12.142 -26.205 1.00 55.94 114 GLY A N 1
ATOM 818 C CA . GLY A 1 114 ? 12.860 -12.201 -26.726 1.00 55.94 114 GLY A CA 1
ATOM 819 C C . GLY A 1 114 ? 13.495 -10.856 -27.090 1.00 55.94 114 GLY A C 1
ATOM 820 O O . GLY A 1 114 ? 14.650 -10.862 -27.514 1.00 55.94 114 GLY A O 1
ATOM 821 N N . ASP A 1 115 ? 12.800 -9.733 -26.892 1.00 53.09 115 ASP A N 1
ATOM 822 C CA . ASP A 1 115 ? 13.389 -8.398 -27.010 1.00 53.09 115 ASP A CA 1
ATOM 823 C C . ASP A 1 115 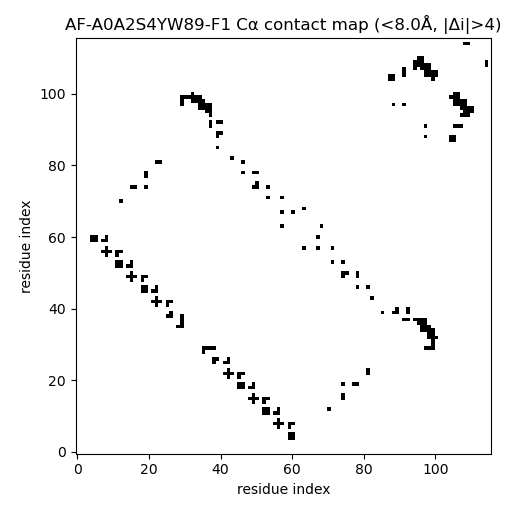? 13.962 -7.942 -25.651 1.00 53.09 115 ASP A C 1
ATOM 825 O O . ASP A 1 115 ? 13.238 -7.976 -24.648 1.00 53.09 115 ASP A O 1
ATOM 829 N N . PRO A 1 116 ? 15.263 -7.590 -25.586 1.00 52.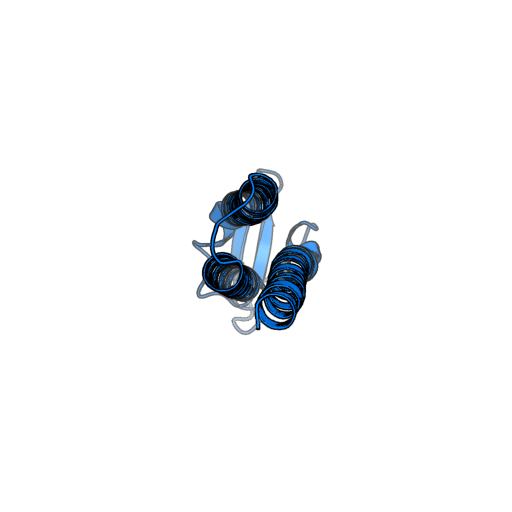16 116 PRO A N 1
ATOM 830 C CA . PRO A 1 116 ? 15.923 -7.108 -24.375 1.00 52.16 116 PRO A CA 1
ATOM 831 C C . PRO A 1 116 ? 15.502 -5.695 -23.955 1.00 52.16 116 PRO A C 1
ATOM 833 O O . PRO A 1 116 ? 15.059 -4.894 -24.806 1.00 52.16 116 PRO A O 1
#